Protein AF-A0A0T5Z532-F1 (afdb_monomer_lite)

Organism: NCBI:txid54398

Foldseek 3Di:
DDDPDDDPPVVVVVVVVVVVVVCVVQQKDFPVNQVVQCVVQPPFCLFLVVVVVVQWFKKKAQQVVRDIDGAAALVRHHDSGHAPNVDDPQQADDDDPVRGGGIGDTRMAIFIDHPNDTDHSVRSRVVSVD

pLDDT: mean 83.71, std 11.82, range [44.94, 96.31]

Sequence (130 aa):
MRTPELQPIEAIKTKLANEERQRIRRGILSQLILARQNRHFHGTYGVSENNRNAGFLPAFQDLSSGSWIISQFADGRPAPMHLLDGLPQEWICRRDQSGRALSTREGIVAGFVRDGIFYTREAAVQAAAH

Structure (mmCIF, N/CA/C/O backbone):
data_AF-A0A0T5Z532-F1
#
_entry.id   AF-A0A0T5Z532-F1
#
loop_
_atom_site.group_PDB
_atom_site.id
_atom_site.type_symbol
_atom_site.label_atom_id
_atom_site.label_alt_id
_atom_site.label_comp_id
_atom_site.label_asym_id
_atom_site.label_entity_id
_atom_site.label_seq_id
_atom_site.pdbx_PDB_ins_code
_atom_site.Cartn_x
_atom_site.Cartn_y
_atom_site.Cartn_z
_atom_site.occupancy
_atom_site.B_iso_or_equiv
_atom_site.auth_seq_id
_atom_site.auth_comp_id
_atom_site.auth_asym_id
_atom_site.auth_atom_id
_atom_site.pdbx_PDB_model_num
ATOM 1 N N . MET A 1 1 ? -15.223 20.053 42.509 1.00 44.94 1 MET A N 1
ATOM 2 C CA . MET A 1 1 ? -15.339 19.715 41.074 1.00 44.94 1 MET A CA 1
ATOM 3 C C . MET A 1 1 ? -13.967 19.892 40.440 1.00 44.94 1 MET A C 1
ATOM 5 O O . MET A 1 1 ? -13.406 20.968 40.583 1.00 44.94 1 MET A O 1
ATOM 9 N N . ARG A 1 2 ? -13.377 18.841 39.853 1.00 47.09 2 ARG A N 1
ATOM 10 C CA . ARG A 1 2 ? -12.075 18.921 39.165 1.00 47.09 2 ARG A CA 1
ATOM 11 C C . ARG A 1 2 ? -12.332 19.388 37.733 1.00 47.09 2 ARG A C 1
ATOM 13 O O . ARG A 1 2 ? -12.989 18.677 36.980 1.00 47.09 2 ARG A O 1
ATOM 20 N N . THR A 1 3 ? -11.863 20.576 37.380 1.00 45.25 3 THR A N 1
ATOM 21 C CA . THR A 1 3 ? -11.863 21.057 35.995 1.00 45.25 3 THR A CA 1
ATOM 22 C C . THR A 1 3 ? -10.932 20.149 35.185 1.00 45.25 3 THR A C 1
ATOM 24 O O . THR A 1 3 ? -9.804 19.928 35.632 1.00 45.25 3 THR A O 1
ATOM 27 N N . PRO A 1 4 ? -11.358 19.566 34.050 1.00 53.19 4 PRO A N 1
ATOM 28 C CA . PRO A 1 4 ? -10.447 18.795 33.218 1.00 53.19 4 PRO A CA 1
ATOM 29 C C . PRO A 1 4 ? -9.364 19.734 32.683 1.00 53.19 4 PRO A C 1
ATOM 31 O O . PRO A 1 4 ? -9.660 20.767 32.082 1.00 53.19 4 PRO A O 1
ATOM 34 N N . GLU A 1 5 ? -8.110 19.391 32.958 1.00 63.16 5 GLU A N 1
ATOM 35 C CA . GLU A 1 5 ? -6.936 20.134 32.511 1.00 63.16 5 GLU A CA 1
ATOM 36 C C . GLU A 1 5 ? -6.860 20.031 30.979 1.00 63.16 5 GLU A C 1
ATOM 38 O O . GLU A 1 5 ? -6.539 18.980 30.416 1.00 63.16 5 GLU A O 1
ATOM 43 N N . LEU A 1 6 ? -7.262 21.099 30.286 1.00 58.25 6 LEU A N 1
ATOM 44 C CA . LEU A 1 6 ? -7.231 21.159 28.828 1.00 58.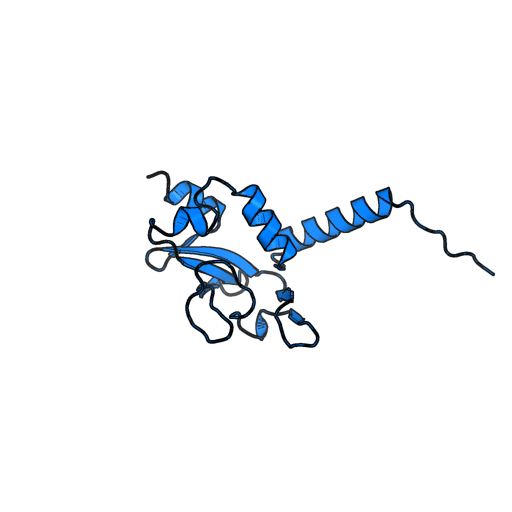25 6 LEU A CA 1
ATOM 45 C C . LEU A 1 6 ? -5.769 21.193 28.378 1.00 58.25 6 LEU A C 1
ATOM 47 O O . LEU A 1 6 ? -5.042 22.144 28.663 1.00 58.25 6 LEU A O 1
ATOM 51 N N . GLN A 1 7 ? -5.332 20.147 27.677 1.00 64.62 7 GLN A N 1
ATOM 52 C CA . GLN A 1 7 ? -3.967 20.093 27.162 1.00 64.62 7 GLN A CA 1
ATOM 53 C C . GLN A 1 7 ? -3.737 21.202 26.119 1.00 64.62 7 GLN A C 1
ATOM 55 O O . GLN A 1 7 ? -4.614 21.438 25.282 1.00 64.62 7 GLN A O 1
ATOM 60 N N . PRO A 1 8 ? -2.556 21.852 26.105 1.00 78.81 8 PRO A N 1
ATOM 61 C CA . PRO A 1 8 ? -2.216 22.835 25.083 1.00 78.81 8 PRO A CA 1
ATOM 62 C C . PRO A 1 8 ? -2.338 22.244 23.673 1.00 78.81 8 PRO A C 1
ATOM 64 O O . PRO A 1 8 ? -1.906 21.115 23.429 1.00 78.81 8 PRO A O 1
ATOM 67 N N . ILE A 1 9 ? -2.867 23.022 22.723 1.00 73.38 9 ILE A N 1
ATOM 68 C CA . ILE A 1 9 ? -3.080 22.601 21.322 1.00 73.38 9 ILE A CA 1
ATOM 69 C C . ILE A 1 9 ? -1.805 21.998 20.706 1.00 73.38 9 ILE A C 1
ATOM 71 O O . ILE A 1 9 ? -1.869 21.012 19.973 1.00 73.38 9 ILE A O 1
ATOM 75 N N . GLU A 1 10 ? -0.637 22.544 21.040 1.00 71.19 10 GLU A N 1
ATOM 76 C CA . GLU A 1 10 ? 0.650 22.079 20.515 1.00 71.19 10 GLU A CA 1
ATOM 77 C C . GLU A 1 10 ? 1.065 20.698 21.055 1.00 71.19 10 GLU A C 1
ATOM 79 O O . GLU A 1 10 ? 1.614 19.869 20.323 1.00 71.19 10 GLU A O 1
ATOM 84 N N . ALA A 1 11 ? 0.716 20.397 22.310 1.00 67.88 11 ALA A N 1
ATOM 85 C CA . ALA A 1 11 ? 0.919 19.077 22.903 1.00 67.88 11 ALA A CA 1
ATOM 86 C C . ALA A 1 11 ? -0.000 18.031 22.249 1.00 67.88 11 ALA A C 1
ATOM 88 O O . ALA A 1 11 ? 0.439 16.918 21.951 1.00 67.88 11 ALA A O 1
ATOM 89 N N . ILE A 1 12 ? -1.246 18.414 21.940 1.00 71.00 12 ILE A N 1
ATOM 90 C CA . ILE A 1 12 ? -2.203 17.564 21.214 1.00 71.00 12 ILE A CA 1
ATOM 91 C C . ILE A 1 12 ? -1.677 17.248 19.806 1.00 71.00 12 ILE A C 1
ATOM 93 O O . ILE A 1 12 ? -1.617 16.078 19.425 1.00 71.00 12 ILE A O 1
ATOM 97 N N . LYS A 1 13 ? -1.228 18.259 19.050 1.00 69.06 13 LYS A N 1
ATOM 98 C CA . LYS A 1 13 ? -0.641 18.072 17.708 1.00 69.06 13 LYS A CA 1
ATOM 99 C C . LYS A 1 13 ? 0.573 17.144 17.728 1.00 69.06 13 LYS A C 1
ATOM 101 O O . LYS A 1 13 ? 0.668 16.237 16.903 1.00 69.06 13 LYS A O 1
ATOM 106 N N . THR A 1 14 ? 1.478 17.340 18.687 1.00 71.25 14 THR A N 1
ATOM 107 C CA . THR A 1 14 ? 2.693 16.523 18.831 1.00 71.25 14 THR A CA 1
ATOM 108 C C . THR A 1 14 ? 2.356 15.064 19.136 1.00 71.25 14 THR A C 1
ATOM 110 O O . THR A 1 14 ? 2.922 14.150 18.532 1.00 71.25 14 THR A O 1
ATOM 113 N N . LYS A 1 15 ? 1.393 14.828 20.034 1.00 73.31 15 LYS A N 1
ATOM 114 C CA . LYS A 1 15 ? 0.928 13.482 20.377 1.00 73.31 15 LYS A CA 1
ATOM 115 C C . LYS A 1 15 ? 0.306 12.774 19.170 1.00 73.31 15 LYS A C 1
ATOM 117 O O . LYS A 1 15 ? 0.708 11.653 18.866 1.00 73.31 15 LYS A O 1
ATOM 122 N N . LEU A 1 16 ? -0.585 13.450 18.439 1.00 69.12 16 LEU A N 1
ATOM 123 C CA . LEU A 1 16 ? -1.210 12.916 17.222 1.00 69.12 16 LEU A CA 1
ATOM 124 C C . LEU A 1 16 ? -0.169 12.562 16.151 1.00 69.12 16 LEU A C 1
ATOM 126 O O . LEU A 1 16 ? -0.224 11.477 15.575 1.00 69.12 16 LEU A O 1
ATOM 130 N N . ALA A 1 17 ? 0.821 13.431 15.929 1.00 68.19 17 ALA A N 1
ATOM 131 C CA . ALA A 1 17 ? 1.900 13.176 14.977 1.00 68.19 17 ALA A CA 1
ATOM 132 C C . ALA A 1 17 ? 2.756 11.958 15.369 1.00 68.19 17 ALA A C 1
ATOM 134 O O . ALA A 1 17 ? 3.170 11.184 14.503 1.00 68.19 17 ALA A O 1
ATOM 135 N N . ASN A 1 18 ? 3.018 11.758 16.663 1.00 72.25 18 ASN A N 1
ATOM 136 C CA . ASN A 1 18 ? 3.749 10.589 17.152 1.00 72.25 18 ASN A CA 1
ATOM 137 C C . ASN A 1 18 ? 2.930 9.299 17.036 1.00 72.25 18 ASN A C 1
ATOM 139 O O . ASN A 1 18 ? 3.466 8.289 16.585 1.00 72.25 18 ASN A O 1
ATOM 143 N N . GLU A 1 19 ? 1.643 9.322 17.380 1.00 69.25 19 GLU A N 1
ATOM 144 C CA . GLU A 1 19 ? 0.741 8.179 17.187 1.00 69.25 19 GLU A CA 1
ATOM 145 C C . GLU A 1 19 ? 0.646 7.787 15.707 1.00 69.25 19 GLU A C 1
ATOM 147 O O . GLU A 1 19 ? 0.695 6.606 15.364 1.00 69.25 19 GLU A O 1
ATOM 152 N N . GLU A 1 20 ? 0.590 8.770 14.811 1.00 63.59 20 GLU A N 1
ATOM 153 C CA . GLU A 1 20 ? 0.597 8.550 13.366 1.00 63.59 20 GLU A CA 1
ATOM 154 C C . GLU A 1 20 ? 1.928 7.949 12.879 1.00 63.59 20 GLU A C 1
ATOM 156 O O . GLU A 1 20 ? 1.927 6.978 12.123 1.00 63.59 20 GLU A O 1
ATOM 161 N N . ARG A 1 21 ? 3.074 8.450 13.363 1.00 66.75 21 ARG A N 1
ATOM 162 C CA . ARG A 1 21 ? 4.397 7.862 13.073 1.00 66.75 21 ARG A CA 1
ATOM 163 C C . ARG A 1 21 ? 4.498 6.413 13.549 1.00 66.75 21 ARG A C 1
ATOM 165 O O . ARG A 1 21 ? 5.046 5.575 12.836 1.00 66.75 21 ARG A O 1
ATOM 172 N N . GLN A 1 22 ? 3.958 6.104 14.727 1.00 69.31 22 GLN A N 1
ATOM 173 C CA . GLN A 1 22 ? 3.917 4.734 15.241 1.00 69.31 22 GLN A CA 1
ATOM 174 C C . GLN A 1 22 ? 3.027 3.839 14.373 1.00 69.31 22 GLN A C 1
ATOM 176 O O . GLN A 1 22 ? 3.424 2.722 14.061 1.00 69.31 22 GLN A O 1
ATOM 181 N N . ARG A 1 23 ? 1.874 4.336 13.905 1.00 69.19 23 ARG A N 1
ATOM 182 C CA . ARG A 1 23 ? 1.008 3.608 12.961 1.00 69.19 23 ARG A CA 1
ATOM 183 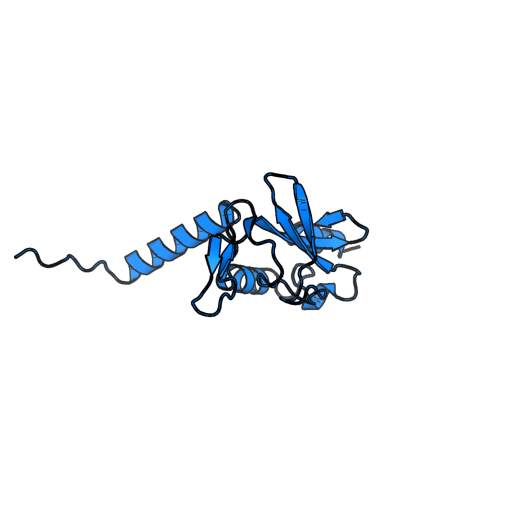C C . ARG A 1 23 ? 1.729 3.282 11.656 1.00 69.19 23 ARG A C 1
ATOM 185 O O . ARG A 1 23 ? 1.670 2.139 11.217 1.00 69.19 23 ARG A O 1
ATOM 192 N N . ILE A 1 24 ? 2.467 4.241 11.095 1.00 67.56 24 ILE A N 1
ATOM 193 C CA . ILE A 1 24 ? 3.286 4.020 9.894 1.00 67.56 24 ILE A CA 1
ATOM 194 C C . ILE A 1 24 ? 4.342 2.941 10.157 1.00 67.56 24 ILE A C 1
ATOM 196 O O . ILE A 1 24 ? 4.443 1.990 9.388 1.00 67.56 24 ILE A O 1
ATOM 200 N N . ARG A 1 25 ? 5.084 3.038 11.271 1.00 69.75 25 ARG A N 1
ATOM 201 C CA . ARG A 1 25 ? 6.112 2.048 11.641 1.00 69.75 25 ARG A CA 1
ATOM 202 C C . ARG A 1 25 ? 5.537 0.642 11.829 1.00 69.75 25 ARG A C 1
ATOM 204 O O . ARG A 1 25 ? 6.217 -0.333 11.535 1.00 69.75 25 ARG A O 1
ATOM 211 N N . ARG A 1 26 ? 4.302 0.536 12.320 1.00 77.06 26 ARG A N 1
ATOM 212 C CA . ARG A 1 26 ? 3.600 -0.739 12.514 1.00 77.06 26 ARG A CA 1
ATOM 213 C C . ARG A 1 26 ? 2.874 -1.244 11.265 1.00 77.06 26 ARG A C 1
ATOM 215 O O . ARG A 1 26 ? 2.219 -2.276 11.343 1.00 77.06 26 ARG A O 1
ATOM 222 N N . GLY A 1 27 ? 2.945 -0.545 10.130 1.00 76.25 27 GLY A N 1
ATOM 223 C CA . GLY A 1 27 ? 2.230 -0.948 8.915 1.00 76.25 27 GLY A CA 1
ATOM 224 C C . GLY A 1 27 ? 0.707 -0.867 9.062 1.00 76.25 27 GLY A C 1
ATOM 225 O O . GLY A 1 27 ? -0.015 -1.735 8.589 1.00 76.25 27 GLY A O 1
ATOM 226 N N . ILE A 1 28 ? 0.198 0.136 9.778 1.00 86.50 28 ILE A N 1
ATOM 227 C CA . ILE A 1 28 ? -1.227 0.481 9.745 1.00 86.50 28 ILE A CA 1
ATOM 228 C C . ILE A 1 28 ? -1.403 1.508 8.636 1.00 86.50 28 ILE A C 1
ATOM 230 O O . ILE A 1 28 ? -0.888 2.621 8.739 1.00 86.50 28 ILE A O 1
ATOM 234 N N . LEU A 1 29 ? -2.160 1.167 7.598 1.00 88.81 29 LEU A N 1
ATOM 235 C CA . LEU A 1 29 ? -2.519 2.090 6.531 1.00 88.81 29 LEU A CA 1
ATOM 236 C C . LEU A 1 29 ? -3.890 2.704 6.793 1.00 88.81 29 LEU A C 1
ATOM 238 O O . LEU A 1 29 ? -4.791 2.085 7.353 1.00 88.81 29 LEU A O 1
ATOM 242 N N . SER A 1 30 ? -4.044 3.946 6.358 1.00 88.94 30 SER A N 1
ATOM 243 C CA . SER A 1 30 ? -5.305 4.679 6.306 1.00 88.94 30 SER A CA 1
ATOM 244 C C . SER A 1 30 ? -5.287 5.589 5.084 1.00 88.94 30 SER A C 1
ATOM 246 O O . SER A 1 30 ? -4.226 5.825 4.499 1.00 88.94 30 SER A O 1
ATOM 248 N N . GLN A 1 31 ? -6.438 6.152 4.718 1.00 86.00 31 GLN A N 1
ATOM 249 C CA . GLN A 1 31 ? -6.505 7.122 3.618 1.00 86.00 31 GLN A CA 1
ATOM 250 C C . GLN A 1 31 ? -5.561 8.318 3.846 1.00 86.00 31 GLN A C 1
ATOM 252 O O . GLN A 1 31 ? -4.887 8.766 2.920 1.00 86.00 31 GLN A O 1
ATOM 257 N N . LEU A 1 32 ? -5.439 8.782 5.096 1.00 86.31 32 LEU A N 1
ATOM 258 C CA . LEU A 1 32 ? -4.518 9.859 5.471 1.00 86.31 32 LEU A CA 1
ATOM 259 C C . LEU A 1 32 ? -3.049 9.460 5.259 1.00 86.31 32 LEU A C 1
ATOM 261 O O . LEU A 1 32 ? -2.273 10.230 4.692 1.00 86.31 32 LEU A O 1
ATOM 265 N N . ILE A 1 33 ? -2.672 8.247 5.675 1.00 86.88 33 ILE A N 1
ATOM 266 C CA . ILE A 1 33 ? -1.299 7.746 5.527 1.00 86.88 33 ILE A CA 1
ATOM 267 C C . ILE A 1 33 ? -0.945 7.572 4.046 1.00 86.88 33 ILE A C 1
ATOM 269 O O . ILE A 1 33 ? 0.132 7.998 3.632 1.00 86.88 33 ILE A O 1
ATOM 273 N N . LEU A 1 34 ? -1.858 7.033 3.231 1.00 87.00 34 LEU A N 1
ATOM 274 C CA . LEU A 1 34 ? -1.660 6.910 1.783 1.00 87.00 34 LEU A CA 1
ATOM 275 C C . LEU A 1 34 ? -1.480 8.279 1.113 1.00 87.00 34 LEU A C 1
ATOM 277 O O . LEU A 1 34 ? -0.567 8.456 0.306 1.00 87.00 34 LEU A O 1
ATOM 281 N N . ALA A 1 35 ? -2.290 9.277 1.482 1.00 86.19 35 ALA A N 1
ATOM 282 C CA . ALA A 1 35 ? -2.146 10.639 0.968 1.00 86.19 35 ALA A CA 1
ATOM 283 C C . ALA A 1 35 ? -0.788 11.260 1.344 1.00 86.19 35 ALA A C 1
ATOM 285 O O . ALA A 1 35 ? -0.152 11.933 0.529 1.00 86.19 35 ALA A O 1
ATOM 286 N N . ARG A 1 36 ? -0.305 11.004 2.564 1.00 85.62 36 ARG A N 1
ATOM 287 C CA . ARG A 1 36 ? 1.013 11.459 3.021 1.00 85.62 36 ARG A CA 1
ATOM 288 C C . ARG A 1 36 ? 2.155 10.767 2.280 1.00 85.62 36 ARG A C 1
ATOM 290 O O . ARG A 1 36 ? 3.101 11.444 1.886 1.00 85.62 36 ARG A O 1
ATOM 297 N N . GLN A 1 37 ? 2.055 9.458 2.052 1.00 85.31 37 GLN A N 1
ATOM 298 C CA . GLN A 1 37 ? 3.017 8.715 1.235 1.00 85.31 37 GLN A CA 1
ATOM 299 C C . GLN A 1 37 ? 3.050 9.251 -0.198 1.00 85.31 37 GLN A C 1
ATOM 301 O O . GLN A 1 37 ? 4.129 9.513 -0.718 1.00 85.31 37 GLN A O 1
ATOM 306 N N . ASN A 1 38 ? 1.891 9.514 -0.809 1.00 85.75 38 ASN A N 1
ATOM 307 C CA . ASN A 1 38 ? 1.839 10.118 -2.142 1.00 85.75 38 ASN A CA 1
ATOM 308 C C . ASN A 1 38 ? 2.535 11.482 -2.194 1.00 85.75 38 ASN A C 1
ATOM 310 O O . ASN A 1 38 ? 3.243 11.763 -3.152 1.00 85.75 38 ASN A O 1
ATOM 314 N N . ARG A 1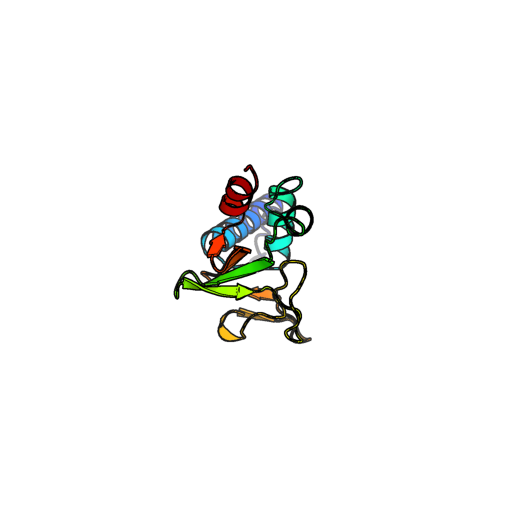 39 ? 2.389 12.305 -1.151 1.00 84.94 39 ARG A N 1
ATOM 315 C CA . ARG A 1 39 ? 3.109 13.581 -1.048 1.00 84.94 39 ARG A CA 1
ATOM 316 C C . ARG A 1 39 ? 4.618 13.389 -0.896 1.00 84.94 39 ARG A C 1
ATOM 318 O O . ARG A 1 39 ? 5.377 14.141 -1.490 1.00 84.94 39 ARG A O 1
ATOM 325 N N . HIS A 1 40 ? 5.049 12.409 -0.103 1.00 82.81 40 HIS A N 1
ATOM 326 C C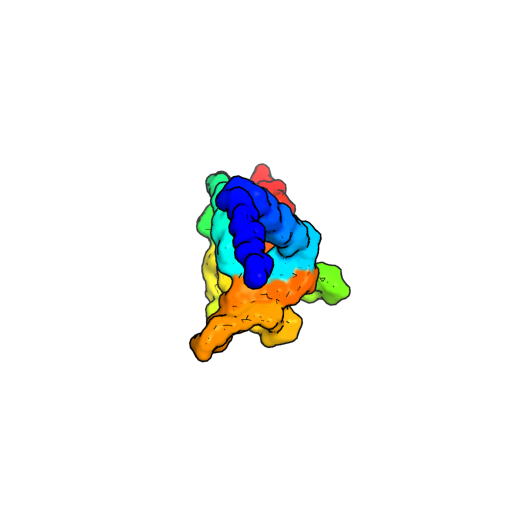A . HIS A 1 40 ? 6.470 12.134 0.125 1.00 82.81 40 HIS A CA 1
ATOM 327 C C . HIS A 1 40 ? 7.183 11.646 -1.143 1.00 82.81 40 HIS A C 1
ATOM 329 O O . HIS A 1 40 ? 8.276 12.107 -1.442 1.00 82.81 40 HIS A O 1
ATOM 335 N N . PHE A 1 41 ? 6.540 10.758 -1.905 1.00 80.06 41 PHE A N 1
ATOM 336 C CA . PHE A 1 41 ? 7.065 10.202 -3.156 1.00 80.06 41 PHE A CA 1
ATOM 337 C C . PHE A 1 41 ? 6.666 11.005 -4.401 1.00 80.06 41 PHE A C 1
ATOM 339 O O . PHE A 1 41 ? 6.852 10.531 -5.525 1.00 80.06 41 PHE A O 1
ATOM 346 N N . HIS A 1 42 ? 6.086 12.194 -4.234 1.00 84.56 42 HIS A N 1
ATOM 347 C CA . HIS A 1 42 ? 5.640 13.013 -5.355 1.00 84.56 42 HIS A CA 1
ATOM 348 C C . HIS A 1 42 ? 6.801 13.304 -6.319 1.00 84.56 42 HIS A C 1
ATOM 350 O O . HIS A 1 42 ? 7.915 13.589 -5.887 1.00 84.56 42 HIS A O 1
ATOM 356 N N . GLY A 1 43 ? 6.546 13.195 -7.625 1.00 80.75 43 GLY A N 1
ATOM 357 C CA . GLY A 1 43 ? 7.576 13.349 -8.661 1.00 80.75 43 GLY A CA 1
ATOM 358 C C . GLY A 1 43 ? 8.503 12.138 -8.848 1.00 80.75 43 GLY A C 1
ATOM 359 O O . GLY A 1 43 ? 9.405 12.198 -9.673 1.00 80.75 43 GLY A O 1
ATOM 360 N N . THR A 1 44 ? 8.285 11.031 -8.128 1.00 81.88 44 THR A N 1
ATOM 361 C CA . THR A 1 44 ? 9.058 9.781 -8.275 1.00 81.88 44 THR A CA 1
ATOM 362 C C . THR A 1 44 ? 8.175 8.628 -8.753 1.00 81.88 44 THR A C 1
ATOM 364 O O . THR A 1 44 ? 6.950 8.740 -8.743 1.00 81.88 44 THR A O 1
ATOM 367 N N . TYR A 1 45 ? 8.766 7.480 -9.086 1.00 77.94 45 TYR A N 1
ATOM 368 C CA . TYR A 1 45 ? 8.028 6.242 -9.377 1.00 77.94 45 TYR A CA 1
ATOM 369 C C . TYR A 1 45 ? 7.383 5.587 -8.135 1.00 77.94 45 TYR A C 1
ATOM 371 O O . TYR A 1 45 ? 6.668 4.596 -8.244 1.00 77.94 45 TYR A O 1
ATOM 379 N N . GLY A 1 46 ? 7.546 6.169 -6.940 1.00 74.25 46 GLY A N 1
ATOM 380 C CA . GLY A 1 46 ? 6.882 5.722 -5.711 1.00 74.25 46 GLY A CA 1
ATOM 381 C C . GLY A 1 46 ? 5.397 6.108 -5.615 1.00 74.25 46 GLY A C 1
ATOM 382 O O . GLY A 1 46 ? 4.760 5.829 -4.593 1.00 74.25 46 GLY A O 1
ATOM 383 N N . VAL A 1 47 ? 4.831 6.755 -6.644 1.00 78.12 47 VAL A N 1
ATOM 384 C CA . VAL A 1 47 ? 3.397 7.069 -6.775 1.00 78.12 47 VAL A CA 1
ATOM 385 C C . VAL A 1 47 ? 2.802 6.452 -8.037 1.00 78.12 47 VAL A C 1
ATOM 387 O O . VAL A 1 47 ? 3.445 6.391 -9.081 1.00 78.12 47 VAL A O 1
ATOM 390 N N . SER A 1 48 ? 1.543 6.018 -7.952 1.00 80.94 48 SER A N 1
ATOM 391 C CA . SER A 1 48 ? 0.867 5.301 -9.041 1.00 80.94 48 SER A CA 1
ATOM 392 C C . SER A 1 48 ? 0.743 6.108 -10.334 1.00 80.94 48 SER A C 1
ATOM 394 O O . SER A 1 48 ? 0.751 5.524 -11.411 1.00 80.94 48 SER A O 1
ATOM 396 N N . GLU A 1 49 ? 0.646 7.436 -10.239 1.00 79.56 49 GLU A N 1
ATOM 397 C CA . GLU A 1 49 ? 0.567 8.334 -11.397 1.00 79.56 49 GLU A CA 1
ATOM 398 C C . GLU A 1 49 ? 1.797 8.207 -12.305 1.00 79.56 49 GLU A C 1
ATOM 400 O O . GLU A 1 49 ? 1.654 7.964 -13.500 1.00 79.56 49 GLU A O 1
ATOM 405 N N . ASN A 1 50 ? 2.991 8.271 -11.718 1.00 75.06 50 ASN A N 1
ATOM 406 C CA . ASN A 1 50 ? 4.253 8.239 -12.454 1.00 75.06 50 ASN A CA 1
ATOM 407 C C . ASN A 1 50 ? 4.661 6.822 -12.867 1.00 75.06 50 ASN A C 1
ATOM 409 O O . ASN A 1 50 ? 5.409 6.649 -13.821 1.00 75.06 50 ASN A O 1
ATOM 413 N N . ASN A 1 51 ? 4.167 5.802 -12.159 1.00 71.88 51 ASN A N 1
ATOM 414 C CA . ASN A 1 51 ? 4.578 4.414 -12.369 1.00 71.88 51 ASN A CA 1
ATOM 415 C C . ASN A 1 51 ? 3.689 3.629 -13.348 1.00 71.88 51 ASN A C 1
ATOM 417 O O . ASN A 1 51 ? 3.985 2.483 -13.685 1.00 71.88 51 ASN A O 1
ATOM 421 N N . ARG A 1 52 ? 2.610 4.253 -13.839 1.00 70.00 52 ARG A N 1
ATOM 422 C CA . ARG A 1 52 ? 1.591 3.602 -14.675 1.00 70.00 52 ARG A CA 1
ATOM 423 C C . ARG A 1 52 ? 2.146 3.019 -15.979 1.00 70.00 52 ARG A C 1
ATOM 425 O O . ARG A 1 52 ? 1.719 1.946 -16.386 1.00 70.00 52 ARG A O 1
ATOM 432 N N . ASN A 1 53 ? 3.097 3.704 -16.614 1.00 72.38 53 ASN A N 1
ATOM 433 C CA . ASN A 1 53 ? 3.664 3.279 -17.899 1.00 72.38 53 ASN A CA 1
ATOM 434 C C . ASN A 1 53 ? 4.871 2.334 -17.752 1.00 72.38 53 ASN A C 1
ATOM 436 O O . ASN A 1 53 ? 5.337 1.795 -18.748 1.00 72.38 53 ASN A O 1
ATOM 440 N N . ALA A 1 54 ? 5.360 2.108 -16.528 1.00 73.06 54 ALA A N 1
ATOM 441 C CA . ALA A 1 54 ? 6.534 1.277 -16.242 1.00 73.06 54 ALA A CA 1
ATOM 442 C C . ALA A 1 54 ? 6.174 -0.171 -15.837 1.00 73.06 54 ALA A C 1
ATOM 444 O O . ALA A 1 54 ? 7.008 -0.897 -15.297 1.00 73.06 54 ALA A O 1
ATOM 445 N N . GLY A 1 55 ? 4.921 -0.587 -16.063 1.00 82.25 55 GLY A N 1
ATOM 446 C CA . GLY A 1 55 ? 4.437 -1.943 -15.771 1.00 82.25 55 GLY A CA 1
ATOM 447 C C . GLY A 1 55 ? 4.139 -2.219 -14.294 1.00 82.25 55 GLY A C 1
ATOM 448 O O . GLY A 1 55 ? 3.824 -3.350 -13.934 1.00 82.25 55 GLY A O 1
ATOM 449 N N . PHE A 1 56 ? 4.216 -1.205 -13.430 1.00 86.81 56 PHE A N 1
ATOM 450 C CA . PHE A 1 56 ? 3.932 -1.356 -12.008 1.00 86.81 56 PHE A CA 1
ATOM 451 C C . PHE A 1 56 ? 2.442 -1.199 -11.704 1.00 86.81 56 PHE A C 1
ATOM 453 O O . PHE A 1 56 ? 1.828 -0.162 -11.965 1.00 86.81 56 PHE A O 1
ATOM 460 N N . LEU A 1 57 ? 1.878 -2.211 -11.052 1.00 91.94 57 LEU A N 1
ATOM 461 C CA . LEU A 1 57 ? 0.511 -2.200 -10.547 1.00 91.94 57 LEU A CA 1
ATOM 462 C C . LEU A 1 57 ? 0.508 -1.846 -9.057 1.00 91.94 57 LEU A C 1
ATOM 464 O O . LEU A 1 57 ? 1.235 -2.481 -8.293 1.00 91.94 57 LEU A O 1
ATOM 468 N N . PRO A 1 58 ? -0.290 -0.865 -8.596 1.00 94.69 58 PRO A N 1
ATOM 469 C CA . PRO A 1 58 ? -0.412 -0.570 -7.171 1.00 94.69 58 PRO A CA 1
ATOM 470 C C . PRO A 1 58 ? -0.859 -1.811 -6.398 1.00 94.69 58 PRO A C 1
ATOM 472 O O . PRO A 1 58 ? -1.795 -2.494 -6.807 1.00 94.69 58 PRO A O 1
ATOM 475 N N . ALA A 1 59 ? -0.204 -2.095 -5.278 1.00 96.06 59 ALA A N 1
ATOM 476 C CA . ALA A 1 59 ? -0.421 -3.311 -4.507 1.00 96.06 59 ALA A CA 1
ATOM 477 C C . ALA A 1 59 ? -0.228 -3.085 -3.005 1.00 96.06 59 ALA A C 1
ATOM 479 O O . ALA A 1 59 ? 0.310 -2.061 -2.565 1.00 96.06 59 ALA A O 1
ATOM 480 N N . PHE A 1 60 ? -0.649 -4.076 -2.226 1.00 96.31 60 PHE A N 1
ATOM 481 C CA . PHE A 1 60 ? -0.439 -4.148 -0.787 1.00 96.31 60 PHE A CA 1
ATOM 482 C C . PHE A 1 60 ? 0.147 -5.502 -0.416 1.00 96.31 60 PHE A C 1
ATOM 484 O O . PHE A 1 60 ? -0.212 -6.507 -1.024 1.00 96.31 60 PHE A O 1
ATOM 491 N N . GLN A 1 61 ? 1.011 -5.526 0.592 1.00 95.62 61 GLN A N 1
ATOM 492 C CA . GLN A 1 61 ? 1.573 -6.756 1.139 1.00 95.62 61 GLN A CA 1
ATOM 493 C C . GLN A 1 61 ? 1.299 -6.838 2.635 1.00 95.62 61 GLN A C 1
ATOM 495 O O . GLN A 1 61 ? 1.428 -5.847 3.355 1.00 95.62 61 GLN A O 1
ATOM 500 N N . ASP A 1 62 ? 0.945 -8.031 3.093 1.00 95.00 62 ASP A N 1
ATOM 501 C CA . ASP A 1 62 ? 0.906 -8.387 4.501 1.00 95.00 62 ASP A CA 1
ATOM 502 C C . ASP A 1 62 ? 2.257 -8.958 4.923 1.00 95.00 62 ASP A C 1
ATOM 504 O O . ASP A 1 62 ? 2.651 -10.045 4.506 1.00 95.00 62 ASP A O 1
ATOM 508 N N . LEU A 1 63 ? 2.965 -8.230 5.780 1.00 90.56 63 LEU A N 1
ATOM 509 C CA . LEU A 1 63 ? 4.293 -8.608 6.257 1.00 90.56 63 LEU A CA 1
ATOM 510 C C . LEU A 1 63 ? 4.284 -9.865 7.135 1.00 90.56 63 LEU A C 1
ATOM 512 O O . LEU A 1 63 ? 5.327 -10.494 7.284 1.00 90.56 63 LEU A O 1
ATOM 516 N N . SER A 1 64 ? 3.140 -10.234 7.722 1.00 90.00 64 SER A N 1
ATOM 517 C CA . SER A 1 64 ? 3.058 -11.431 8.569 1.00 90.00 64 SER A CA 1
ATOM 518 C C . SER A 1 64 ? 3.042 -12.729 7.759 1.00 90.00 64 SER A C 1
ATOM 520 O O . SER A 1 64 ? 3.641 -13.718 8.173 1.00 90.00 64 SER A O 1
ATOM 522 N N . SER A 1 65 ? 2.388 -12.716 6.596 1.00 90.69 65 SER A N 1
ATOM 523 C CA . SER A 1 65 ? 2.244 -13.880 5.716 1.00 90.69 65 SER A CA 1
ATOM 524 C C . SER A 1 65 ? 3.118 -13.808 4.462 1.00 90.69 65 SER A C 1
ATOM 526 O O . SER A 1 65 ? 3.278 -14.809 3.770 1.00 90.69 65 SER A O 1
ATOM 528 N N . GLY A 1 66 ? 3.641 -12.626 4.124 1.00 90.94 66 GLY A N 1
ATOM 529 C CA . GLY A 1 66 ? 4.325 -12.341 2.860 1.00 90.94 66 GLY A CA 1
ATOM 530 C C . GLY A 1 66 ? 3.384 -12.212 1.656 1.00 90.94 66 GLY A C 1
ATOM 531 O O . GLY A 1 66 ? 3.836 -11.837 0.570 1.00 90.94 66 GLY A O 1
ATOM 532 N N . SER A 1 67 ? 2.086 -12.481 1.837 1.00 93.88 67 SER A N 1
ATOM 533 C CA . SER A 1 67 ? 1.089 -12.441 0.768 1.00 93.88 67 SER A CA 1
ATOM 534 C C . SER A 1 67 ? 0.852 -11.012 0.299 1.00 93.88 67 SER A C 1
ATOM 536 O O . SER A 1 67 ? 0.780 -10.083 1.104 1.00 93.88 67 SER A O 1
ATOM 538 N N . TRP A 1 68 ? 0.694 -10.833 -1.008 1.00 95.81 68 TRP A N 1
ATOM 539 C CA . TRP A 1 68 ? 0.389 -9.543 -1.611 1.00 95.81 68 TRP A CA 1
ATOM 540 C C . TRP A 1 68 ? -0.850 -9.631 -2.490 1.00 95.81 68 TRP A C 1
ATOM 542 O O . TRP A 1 68 ? -1.189 -10.690 -3.013 1.00 95.81 68 TRP A O 1
ATOM 552 N N . ILE A 1 69 ? -1.516 -8.493 -2.658 1.00 95.44 69 ILE A N 1
ATOM 553 C CA . ILE A 1 69 ? -2.658 -8.346 -3.555 1.00 95.44 69 ILE A CA 1
ATOM 554 C C . ILE A 1 69 ? -2.567 -7.043 -4.338 1.00 95.44 69 ILE A C 1
ATOM 556 O O . ILE A 1 69 ? -2.052 -6.031 -3.853 1.00 95.44 69 ILE A O 1
ATOM 560 N N . ILE A 1 70 ? -3.103 -7.063 -5.555 1.00 95.94 70 ILE A N 1
ATOM 561 C CA . ILE A 1 70 ? -3.266 -5.857 -6.362 1.00 95.94 70 ILE A CA 1
ATOM 562 C C . ILE A 1 70 ? -4.339 -4.975 -5.723 1.00 95.94 70 ILE A C 1
ATOM 564 O O . ILE A 1 70 ? -5.377 -5.462 -5.267 1.00 95.94 70 ILE A O 1
ATOM 568 N N . SER A 1 71 ? -4.074 -3.671 -5.694 1.00 95.88 71 SER A N 1
ATOM 569 C CA . SER A 1 71 ? -5.044 -2.658 -5.295 1.00 95.88 71 SER A CA 1
ATOM 570 C C . SER A 1 71 ? -6.252 -2.746 -6.213 1.00 95.88 71 SER A C 1
ATOM 572 O O . SER A 1 71 ? -6.107 -2.727 -7.434 1.00 95.88 71 SER A O 1
ATOM 574 N N . GLN A 1 72 ? -7.441 -2.838 -5.634 1.00 95.81 72 GLN A N 1
ATOM 575 C CA . GLN A 1 72 ? -8.684 -3.030 -6.368 1.00 95.81 72 GLN A CA 1
ATOM 576 C C . GLN A 1 72 ? -9.742 -2.041 -5.885 1.00 95.81 72 GLN A C 1
ATOM 578 O O . GLN A 1 72 ? -9.709 -1.558 -4.749 1.00 95.81 72 GLN A O 1
ATOM 583 N N . PHE A 1 73 ? -10.689 -1.736 -6.765 1.00 93.25 73 PHE A N 1
ATOM 584 C CA . PHE A 1 73 ? -11.956 -1.142 -6.366 1.00 93.25 73 PHE A CA 1
ATOM 585 C C . PHE A 1 73 ? -12.755 -2.146 -5.520 1.00 93.25 73 PHE A C 1
ATOM 587 O O . PHE A 1 73 ? -12.458 -3.340 -5.503 1.00 93.25 73 PHE A O 1
ATOM 594 N N . ALA A 1 74 ? -13.803 -1.674 -4.844 1.00 89.94 74 ALA A N 1
ATOM 595 C CA . ALA A 1 74 ? -14.682 -2.537 -4.049 1.00 89.94 74 ALA A CA 1
ATOM 596 C C . ALA A 1 74 ? -15.350 -3.664 -4.869 1.00 89.94 74 ALA A C 1
ATOM 598 O O . ALA A 1 74 ? -15.789 -4.656 -4.302 1.00 89.94 74 ALA A O 1
ATOM 599 N N . ASP A 1 75 ? -15.420 -3.517 -6.196 1.00 90.75 75 ASP A N 1
ATOM 600 C CA . ASP A 1 75 ? -15.958 -4.515 -7.126 1.00 90.75 75 ASP A CA 1
ATOM 601 C C . ASP A 1 75 ? -14.911 -5.526 -7.640 1.00 90.75 75 ASP A C 1
ATOM 603 O O . ASP A 1 75 ? -15.224 -6.350 -8.497 1.00 90.75 75 ASP A O 1
ATOM 607 N N . GLY A 1 76 ? -13.670 -5.465 -7.142 1.00 89.94 76 GLY A N 1
ATOM 608 C CA . GLY A 1 76 ? -12.582 -6.372 -7.521 1.00 89.94 76 GLY A CA 1
ATOM 609 C C . GLY A 1 76 ? -11.843 -5.992 -8.808 1.00 89.94 76 GLY A C 1
ATOM 610 O O . GLY A 1 76 ? -10.882 -6.654 -9.194 1.00 89.94 76 GLY A O 1
ATOM 611 N N . ARG A 1 77 ? -12.223 -4.913 -9.502 1.00 93.44 77 ARG A N 1
ATOM 612 C CA . ARG A 1 77 ? -11.436 -4.451 -10.656 1.00 93.44 77 ARG A CA 1
ATOM 613 C C . ARG A 1 77 ? -10.117 -3.829 -10.187 1.00 93.44 77 ARG A C 1
ATOM 615 O O . ARG A 1 77 ? -10.133 -3.079 -9.209 1.00 93.44 77 ARG A O 1
ATOM 622 N N . PRO A 1 78 ? -8.986 -4.052 -10.885 1.00 92.25 78 PRO A N 1
ATOM 623 C CA . PRO A 1 78 ? -7.722 -3.398 -10.558 1.00 92.25 78 PRO A CA 1
ATOM 624 C C . PRO A 1 78 ? -7.859 -1.875 -10.517 1.00 92.25 78 PRO A C 1
ATOM 626 O O . PRO A 1 78 ? -8.368 -1.245 -11.448 1.00 92.25 78 PRO A O 1
ATOM 629 N N . ALA A 1 79 ? -7.394 -1.281 -9.426 1.00 92.38 79 ALA A N 1
ATOM 630 C CA . ALA A 1 79 ? -7.412 0.150 -9.219 1.00 92.38 79 ALA A CA 1
ATOM 631 C C . ALA A 1 79 ? -6.104 0.774 -9.720 1.00 92.38 79 ALA A C 1
ATOM 633 O O . ALA A 1 79 ? -5.014 0.274 -9.434 1.00 92.38 79 ALA A O 1
ATOM 634 N N . PRO A 1 80 ? -6.174 1.932 -10.393 1.00 88.94 80 PRO A N 1
ATOM 635 C CA . PRO A 1 80 ? -4.985 2.626 -10.874 1.00 88.94 80 PRO A CA 1
ATOM 636 C C . PRO A 1 80 ? -4.197 3.333 -9.760 1.00 88.94 80 PRO A C 1
ATOM 638 O O . PRO A 1 80 ? -3.223 4.026 -10.037 1.00 88.94 80 PRO A O 1
ATOM 641 N N . MET A 1 81 ? -4.645 3.219 -8.510 1.00 90.50 81 MET A N 1
ATOM 642 C CA . MET A 1 81 ? -4.068 3.846 -7.325 1.00 90.50 81 MET A CA 1
ATOM 643 C C . MET A 1 81 ? -4.326 2.975 -6.096 1.00 90.50 81 MET A C 1
ATOM 645 O O . MET A 1 81 ? -5.173 2.080 -6.135 1.00 90.50 81 MET A O 1
ATOM 649 N N . HIS A 1 82 ? -3.612 3.237 -5.001 1.00 93.25 82 HIS A N 1
ATOM 650 C CA . HIS A 1 82 ? -3.832 2.555 -3.723 1.00 93.25 82 HIS A CA 1
ATOM 651 C C . HIS A 1 82 ? -5.209 2.893 -3.148 1.00 93.25 82 HIS A C 1
ATOM 653 O O . HIS A 1 82 ? -5.438 4.015 -2.699 1.00 93.25 82 HIS A O 1
ATOM 659 N N . LEU A 1 83 ? -6.101 1.905 -3.127 1.00 93.19 83 LEU A N 1
ATOM 660 C CA . LEU A 1 83 ? -7.422 1.972 -2.514 1.00 93.19 83 LEU A CA 1
ATOM 661 C C . LEU A 1 83 ? -7.535 0.871 -1.461 1.00 93.19 83 LEU A C 1
ATOM 663 O O . LEU A 1 83 ? -7.139 -0.265 -1.700 1.00 93.19 83 LEU A O 1
ATOM 667 N N . LEU A 1 84 ? -8.084 1.208 -0.293 1.00 94.06 84 LEU A N 1
ATOM 668 C CA . LEU A 1 84 ? -8.314 0.226 0.774 1.00 94.06 84 LEU A CA 1
ATOM 669 C C . LEU A 1 84 ? -9.600 -0.585 0.554 1.00 94.06 84 LEU A C 1
ATOM 671 O O . LEU A 1 84 ? -9.786 -1.619 1.186 1.00 94.06 84 LEU A O 1
ATOM 675 N N . ASP A 1 85 ? -10.497 -0.104 -0.308 1.00 91.69 85 ASP A N 1
ATOM 676 C CA . ASP A 1 85 ? -11.861 -0.621 -0.433 1.00 91.69 85 ASP A CA 1
ATOM 677 C C . ASP A 1 85 ? -11.927 -2.035 -1.034 1.00 91.69 85 ASP A C 1
ATOM 679 O O . ASP A 1 85 ? -12.851 -2.777 -0.715 1.00 91.69 85 ASP A O 1
ATOM 683 N N . GLY A 1 86 ? -10.933 -2.425 -1.839 1.00 91.38 86 GLY A N 1
ATOM 684 C CA . GLY A 1 86 ? -10.792 -3.780 -2.386 1.00 91.38 86 GLY A CA 1
ATOM 685 C C . GLY A 1 86 ? -9.935 -4.731 -1.542 1.00 91.38 86 GLY A C 1
ATOM 686 O O . GLY A 1 86 ? -9.584 -5.806 -2.022 1.00 91.38 86 GLY A O 1
ATOM 687 N N . LEU A 1 87 ? -9.537 -4.349 -0.320 1.00 93.75 87 LEU A N 1
ATOM 688 C CA . LEU A 1 87 ? -8.756 -5.234 0.550 1.00 93.75 87 LEU A CA 1
ATOM 689 C C . LEU A 1 87 ? -9.635 -6.312 1.216 1.00 93.75 87 LEU A C 1
ATOM 691 O O . LEU A 1 87 ? -10.786 -6.027 1.570 1.00 93.75 87 LEU A O 1
ATOM 695 N N . PRO A 1 88 ? -9.073 -7.507 1.486 1.00 92.75 88 PRO A N 1
ATOM 696 C CA . PRO A 1 88 ? -9.719 -8.555 2.259 1.00 92.75 88 PRO A CA 1
ATOM 697 C C . PRO A 1 88 ? -10.188 -8.045 3.620 1.00 92.75 88 PRO A C 1
ATOM 699 O O . PRO A 1 88 ? -9.546 -7.194 4.250 1.00 92.75 88 PRO A O 1
ATOM 702 N N . GLN A 1 89 ? -11.319 -8.566 4.092 1.00 91.25 89 GLN A N 1
ATOM 703 C CA . GLN A 1 89 ? -11.936 -8.102 5.331 1.00 91.25 89 GLN A CA 1
ATOM 704 C C . GLN A 1 89 ? -11.003 -8.280 6.534 1.00 91.25 89 GLN A C 1
ATOM 706 O O . GLN A 1 89 ? -10.943 -7.402 7.390 1.00 91.25 89 GLN A O 1
ATOM 711 N N . GLU A 1 90 ? -10.231 -9.360 6.560 1.00 92.88 90 GLU A N 1
ATOM 712 C CA . GLU A 1 90 ? -9.240 -9.690 7.581 1.00 92.88 90 GLU A CA 1
ATOM 713 C C . GLU A 1 90 ? -8.049 -8.716 7.632 1.00 92.88 90 GLU A C 1
ATOM 715 O O . GLU A 1 90 ? -7.300 -8.691 8.612 1.00 92.88 90 GLU A O 1
ATOM 720 N N . TRP A 1 91 ? -7.843 -7.907 6.587 1.00 94.88 91 TRP A N 1
ATOM 721 C CA . TRP A 1 91 ? -6.818 -6.862 6.576 1.00 94.88 91 TRP A CA 1
ATOM 722 C C . TRP A 1 91 ? -7.369 -5.521 7.056 1.00 94.88 91 TRP A C 1
ATOM 724 O O . TRP A 1 91 ? -6.583 -4.647 7.424 1.00 94.88 91 TRP A O 1
ATOM 734 N N . ILE A 1 92 ? -8.692 -5.342 7.100 1.00 94.69 92 ILE A N 1
ATOM 735 C CA . ILE A 1 92 ? -9.351 -4.101 7.516 1.00 94.69 92 ILE A CA 1
ATOM 736 C C . ILE A 1 92 ? -9.694 -4.142 9.008 1.00 94.69 92 ILE A C 1
ATOM 738 O O . ILE A 1 92 ? -10.409 -5.017 9.478 1.00 94.69 92 ILE A O 1
ATOM 742 N N . CYS A 1 93 ? -9.232 -3.139 9.755 1.00 93.38 93 CYS A N 1
ATOM 743 C CA . CYS A 1 93 ? -9.515 -2.995 11.188 1.00 93.38 93 CYS A CA 1
ATOM 744 C C . CYS A 1 93 ? -10.657 -2.003 11.461 1.00 93.38 93 CYS A C 1
ATOM 746 O O . CYS A 1 93 ? -11.373 -2.120 12.453 1.00 93.38 93 CYS A O 1
ATOM 748 N N . ARG A 1 94 ? -10.858 -1.012 10.580 1.00 92.50 94 ARG A N 1
ATOM 749 C CA . ARG A 1 94 ? -11.907 0.003 10.750 1.00 92.50 94 ARG A CA 1
ATOM 750 C C . ARG A 1 94 ? -12.626 0.295 9.443 1.00 92.50 94 ARG A C 1
ATOM 752 O O . ARG A 1 94 ? -11.980 0.517 8.416 1.00 92.50 94 ARG A O 1
ATOM 759 N N . ARG A 1 95 ? -13.952 0.388 9.528 1.00 92.50 95 ARG A N 1
ATOM 760 C CA . ARG A 1 95 ? -14.847 0.872 8.471 1.00 92.50 95 ARG A CA 1
ATOM 761 C C . ARG A 1 95 ? -15.688 2.045 8.972 1.00 92.50 95 ARG A C 1
ATOM 763 O O . ARG A 1 95 ? -15.813 2.229 10.184 1.00 92.50 95 ARG A O 1
ATOM 770 N N . ASP A 1 96 ? -16.206 2.853 8.055 1.00 90.31 96 ASP A N 1
ATOM 771 C CA . ASP A 1 96 ? -17.215 3.865 8.379 1.00 90.31 96 ASP A CA 1
ATOM 772 C C . ASP A 1 96 ? -18.634 3.268 8.405 1.00 90.31 96 ASP A C 1
ATOM 774 O O . ASP A 1 96 ? -18.827 2.069 8.201 1.00 90.31 96 ASP A O 1
ATOM 778 N N . GLN A 1 97 ? -19.637 4.112 8.664 1.00 90.19 97 GLN A N 1
ATOM 779 C CA . GLN A 1 97 ? -21.047 3.706 8.736 1.00 90.19 97 GLN A CA 1
ATOM 780 C C . GLN A 1 97 ? -21.606 3.190 7.399 1.00 90.19 97 GLN A C 1
ATOM 782 O O . GLN A 1 97 ? -22.591 2.461 7.398 1.00 90.19 97 GLN A O 1
ATOM 787 N N . SER A 1 98 ? -20.976 3.540 6.274 1.00 87.75 98 SER A N 1
ATOM 788 C CA . SER A 1 98 ? -21.332 3.054 4.935 1.00 87.75 98 SER A CA 1
ATOM 789 C C . SER A 1 98 ? -20.597 1.765 4.546 1.00 87.75 98 SER A C 1
ATOM 791 O O . SER A 1 98 ? -20.800 1.241 3.455 1.00 87.75 98 SER A O 1
ATOM 793 N N . GLY A 1 99 ? -19.737 1.242 5.427 1.00 86.19 99 GLY A N 1
ATOM 794 C CA . GLY A 1 99 ? -18.926 0.052 5.175 1.00 86.19 99 GLY A CA 1
ATOM 795 C C . GLY A 1 99 ? -17.609 0.331 4.442 1.00 86.19 99 GLY A C 1
ATOM 796 O O . GLY A 1 99 ? -16.855 -0.609 4.168 1.00 86.19 99 GLY A O 1
ATOM 797 N N . ARG A 1 100 ? -17.276 1.597 4.169 1.00 89.62 100 ARG A N 1
ATOM 798 C CA . ARG A 1 100 ? -16.038 1.976 3.477 1.00 89.62 100 ARG A CA 1
ATOM 799 C C . ARG A 1 100 ? -14.816 1.708 4.348 1.00 89.62 100 ARG A C 1
ATOM 801 O O . ARG A 1 100 ? -14.843 1.969 5.552 1.00 89.62 100 ARG A O 1
ATOM 808 N N . ALA A 1 101 ? -13.728 1.216 3.758 1.00 92.50 101 ALA A N 1
ATOM 809 C CA . ALA A 1 101 ? -12.506 0.925 4.500 1.00 92.50 101 ALA A CA 1
ATOM 810 C C . ALA A 1 101 ? -11.798 2.221 4.941 1.00 92.50 101 ALA A C 1
ATOM 812 O O . ALA A 1 101 ? -11.449 3.084 4.129 1.00 92.50 101 ALA A O 1
ATOM 813 N N . LEU A 1 102 ? -11.555 2.352 6.249 1.00 90.69 102 LEU A N 1
ATOM 814 C CA . LEU A 1 102 ? -10.870 3.510 6.834 1.00 90.69 102 LEU A CA 1
ATOM 815 C C . LEU A 1 102 ? -9.414 3.210 7.189 1.00 90.69 102 LEU A C 1
ATOM 817 O O . LEU A 1 102 ? -8.548 4.068 6.990 1.00 90.69 102 LEU A O 1
ATOM 821 N N . SER A 1 103 ? -9.139 2.020 7.731 1.00 92.81 103 SER A N 1
ATOM 822 C CA . SER A 1 103 ? -7.777 1.618 8.084 1.00 92.81 103 SER A CA 1
ATOM 823 C C . SER A 1 103 ? -7.574 0.109 8.132 1.00 92.81 103 SER A C 1
ATOM 825 O O . SER A 1 103 ? -8.493 -0.643 8.472 1.00 92.81 103 SER A O 1
ATOM 827 N N . THR A 1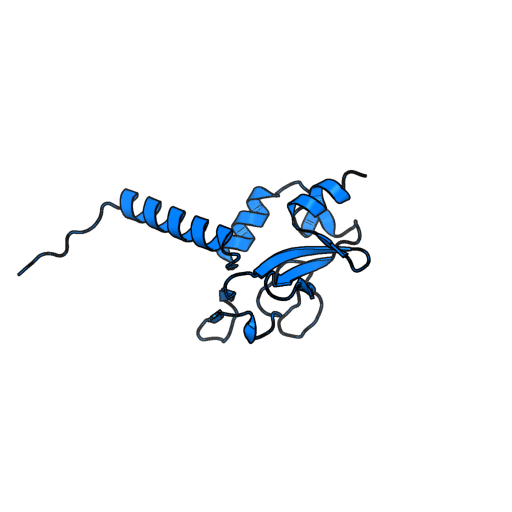 104 ? -6.341 -0.320 7.880 1.00 94.25 104 THR A N 1
ATOM 828 C CA . THR A 1 104 ? -5.924 -1.720 7.987 1.00 94.25 104 THR A CA 1
ATOM 829 C C . THR A 1 104 ? -5.586 -2.110 9.427 1.00 94.25 104 THR A C 1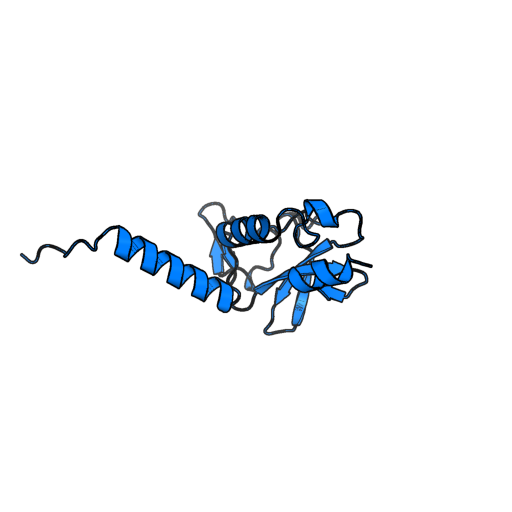
ATOM 831 O O . THR A 1 104 ? -5.477 -1.254 10.310 1.00 94.25 104 THR A O 1
ATOM 834 N N . ARG A 1 105 ? -5.403 -3.410 9.673 1.00 93.81 105 ARG A N 1
ATOM 835 C CA . ARG A 1 105 ? -4.629 -3.903 10.821 1.00 93.81 105 ARG A CA 1
ATOM 836 C C . ARG A 1 105 ? -3.137 -3.577 10.660 1.00 93.81 105 ARG A C 1
ATOM 838 O O . ARG A 1 105 ? -2.716 -3.063 9.623 1.00 93.81 105 ARG A O 1
ATOM 845 N N . GLU A 1 106 ? -2.358 -3.880 11.695 1.00 92.06 106 GLU A N 1
ATOM 846 C CA . GLU A 1 106 ? -0.894 -3.795 11.665 1.00 92.06 106 GLU A CA 1
ATOM 847 C C . GLU A 1 106 ? -0.295 -4.776 10.636 1.00 92.06 106 GLU A C 1
ATOM 849 O O . GLU A 1 106 ? -0.865 -5.834 10.346 1.00 92.06 106 GLU A O 1
ATOM 854 N N . GLY A 1 107 ? 0.868 -4.410 10.097 1.00 90.81 107 GLY A N 1
ATOM 855 C CA . GLY A 1 107 ? 1.662 -5.229 9.185 1.00 90.81 107 GLY A CA 1
ATOM 856 C C . GLY A 1 107 ? 1.296 -5.131 7.704 1.00 90.81 107 GLY A C 1
ATOM 857 O O . GLY A 1 107 ? 1.857 -5.887 6.920 1.00 90.81 107 GLY A O 1
ATOM 858 N N . ILE A 1 108 ? 0.404 -4.226 7.293 1.00 94.06 108 ILE A N 1
ATOM 859 C CA . ILE A 1 108 ? 0.069 -4.022 5.877 1.00 94.06 108 ILE A CA 1
ATOM 860 C C . ILE A 1 108 ? 0.882 -2.856 5.308 1.00 94.06 108 ILE A C 1
ATOM 862 O O . ILE A 1 108 ? 0.863 -1.743 5.836 1.00 94.06 108 ILE A O 1
ATOM 866 N N . VAL A 1 109 ? 1.588 -3.089 4.203 1.00 92.94 109 VAL A N 1
ATOM 867 C CA . VAL A 1 109 ? 2.403 -2.068 3.528 1.00 92.94 109 VAL A CA 1
ATOM 868 C C . VAL A 1 109 ? 1.914 -1.802 2.112 1.00 92.94 109 VAL A C 1
ATOM 870 O O . VAL A 1 109 ? 1.447 -2.702 1.420 1.00 92.94 109 VAL A O 1
ATOM 873 N N . ALA A 1 110 ? 2.016 -0.543 1.681 1.00 93.44 110 ALA A N 1
ATOM 874 C CA . ALA A 1 110 ? 1.688 -0.124 0.324 1.00 93.44 110 ALA A CA 1
ATOM 875 C C . ALA A 1 110 ? 2.931 -0.202 -0.567 1.00 93.44 110 ALA A C 1
ATOM 877 O O . ALA A 1 110 ? 4.006 0.266 -0.190 1.00 93.44 110 ALA A O 1
ATOM 878 N N . GLY A 1 111 ? 2.762 -0.738 -1.769 1.00 93.31 111 GLY A N 1
ATOM 879 C CA . GLY A 1 111 ? 3.834 -0.901 -2.741 1.00 93.31 111 GLY A CA 1
ATOM 880 C C . GLY A 1 111 ? 3.292 -1.130 -4.144 1.00 93.31 111 GLY A C 1
ATOM 881 O O . GLY A 1 111 ? 2.199 -0.671 -4.482 1.00 93.31 111 GLY A O 1
ATOM 882 N N . PHE A 1 112 ? 4.054 -1.830 -4.964 1.00 94.19 112 PHE A N 1
ATOM 883 C CA . PHE A 1 112 ? 3.718 -2.116 -6.347 1.00 94.19 112 PHE A CA 1
ATOM 884 C C . PHE A 1 112 ? 4.096 -3.546 -6.703 1.00 94.19 112 PHE A C 1
ATOM 886 O O . PHE A 1 112 ? 5.010 -4.106 -6.112 1.00 94.19 112 PHE A O 1
ATOM 893 N N . VAL A 1 113 ? 3.424 -4.121 -7.690 1.00 94.19 113 VAL A N 1
ATOM 894 C CA . VAL A 1 113 ? 3.816 -5.391 -8.298 1.00 94.19 113 VAL A CA 1
ATOM 895 C C . VAL A 1 113 ? 4.253 -5.134 -9.729 1.00 94.19 113 VAL A C 1
ATOM 897 O O . VAL A 1 113 ? 3.556 -4.441 -10.468 1.00 94.19 113 VAL A O 1
ATOM 900 N N . ARG A 1 114 ? 5.394 -5.702 -10.112 1.00 91.94 114 ARG A N 1
ATOM 901 C CA . ARG A 1 114 ? 5.881 -5.765 -11.494 1.00 91.94 114 ARG A CA 1
ATOM 902 C C . ARG A 1 114 ? 6.451 -7.158 -11.719 1.00 91.94 114 ARG A C 1
ATOM 904 O O . ARG A 1 114 ? 7.171 -7.657 -10.859 1.00 91.94 114 ARG A O 1
ATOM 911 N N . ASP A 1 115 ? 6.062 -7.803 -12.815 1.00 90.38 115 ASP A N 1
ATOM 912 C CA . ASP A 1 115 ? 6.509 -9.155 -13.187 1.00 90.38 115 ASP A CA 1
ATOM 913 C C . ASP A 1 115 ? 6.349 -10.205 -12.067 1.00 90.38 115 ASP A C 1
ATOM 915 O O . ASP A 1 115 ? 7.191 -11.076 -11.866 1.00 90.38 115 ASP A O 1
ATOM 919 N N . GLY A 1 116 ? 5.259 -10.105 -11.293 1.00 90.44 116 GLY A N 1
ATOM 920 C CA . GLY A 1 116 ? 4.954 -11.021 -10.184 1.00 90.44 116 GLY A CA 1
ATOM 921 C C . GLY A 1 116 ? 5.758 -10.782 -8.899 1.00 90.44 116 GLY A C 1
ATOM 922 O O . GLY A 1 116 ? 5.594 -11.526 -7.934 1.00 90.44 116 GLY A O 1
ATOM 923 N N . ILE A 1 117 ? 6.591 -9.739 -8.858 1.00 92.75 117 ILE A N 1
ATOM 924 C CA . ILE A 1 117 ? 7.417 -9.377 -7.704 1.00 92.75 117 ILE A CA 1
ATOM 925 C C . ILE A 1 117 ? 6.832 -8.136 -7.032 1.00 92.75 117 ILE A C 1
ATOM 927 O O . ILE A 1 117 ? 6.500 -7.155 -7.699 1.00 92.75 117 ILE A O 1
ATOM 931 N N . PHE A 1 118 ? 6.723 -8.169 -5.702 1.00 94.19 118 PHE A N 1
ATOM 932 C CA . PHE A 1 118 ? 6.316 -7.015 -4.905 1.00 94.19 118 PHE A CA 1
ATOM 933 C C . PHE A 1 118 ? 7.509 -6.101 -4.601 1.00 94.19 118 PHE A C 1
ATOM 935 O O . PHE A 1 118 ? 8.565 -6.546 -4.157 1.00 94.19 118 PHE A O 1
ATOM 942 N N . TYR A 1 119 ? 7.297 -4.803 -4.775 1.00 91.38 119 TYR A N 1
ATOM 943 C CA . TYR A 1 119 ? 8.233 -3.727 -4.496 1.00 91.38 119 TYR A CA 1
ATOM 944 C C . TYR A 1 119 ? 7.599 -2.769 -3.494 1.00 91.38 119 TYR A C 1
ATOM 946 O O . TYR A 1 119 ? 6.481 -2.293 -3.701 1.00 91.38 119 TYR A O 1
ATOM 954 N N . THR A 1 120 ? 8.321 -2.406 -2.434 1.00 91.25 120 THR A N 1
ATOM 955 C CA . THR A 1 120 ? 7.934 -1.234 -1.636 1.00 91.25 120 THR A CA 1
ATOM 956 C C . THR A 1 120 ? 8.009 0.030 -2.497 1.00 91.25 120 THR A C 1
ATOM 958 O O . THR A 1 120 ? 8.581 0.022 -3.589 1.00 91.25 120 THR A O 1
ATOM 961 N N . ARG A 1 121 ? 7.449 1.147 -2.024 1.00 89.12 121 ARG A N 1
ATOM 962 C CA . ARG A 1 121 ? 7.524 2.418 -2.765 1.00 89.12 121 ARG A CA 1
ATOM 963 C C . ARG A 1 121 ? 8.971 2.846 -3.027 1.00 89.12 121 ARG A C 1
ATOM 965 O O . ARG A 1 121 ? 9.275 3.285 -4.130 1.00 89.12 121 ARG A O 1
ATOM 972 N N . GLU A 1 122 ? 9.861 2.661 -2.055 1.00 87.06 122 GLU A N 1
ATOM 973 C CA . GLU A 1 122 ? 11.296 2.928 -2.183 1.00 87.06 122 GLU A CA 1
ATOM 974 C C . GLU A 1 122 ? 11.947 2.000 -3.211 1.00 87.06 122 GLU A C 1
ATOM 976 O O . GLU A 1 122 ? 12.671 2.466 -4.090 1.00 87.06 122 GLU A O 1
ATOM 981 N N . ALA A 1 123 ? 11.657 0.697 -3.144 1.00 86.69 123 ALA A N 1
ATOM 982 C CA . ALA A 1 123 ? 12.193 -0.274 -4.091 1.00 86.69 123 ALA A CA 1
ATOM 983 C C . ALA A 1 123 ? 11.701 -0.003 -5.523 1.00 86.69 123 ALA A C 1
ATOM 985 O O . ALA A 1 123 ? 12.474 -0.141 -6.465 1.00 86.69 123 ALA A O 1
ATOM 986 N N . ALA A 1 124 ? 10.453 0.447 -5.692 1.00 87.19 124 ALA A N 1
ATOM 987 C CA . ALA A 1 124 ? 9.909 0.847 -6.987 1.00 87.19 124 ALA A CA 1
ATOM 988 C C . ALA A 1 124 ? 10.625 2.080 -7.564 1.00 87.19 124 ALA A C 1
ATOM 990 O O . ALA A 1 124 ? 10.886 2.115 -8.762 1.00 87.19 124 ALA A O 1
ATOM 991 N N . VAL A 1 125 ? 11.006 3.055 -6.725 1.00 85.50 125 VAL A N 1
ATOM 992 C CA . VAL A 1 125 ? 11.821 4.207 -7.161 1.00 85.50 125 VAL A CA 1
ATOM 993 C C . VAL A 1 125 ? 13.166 3.746 -7.714 1.00 85.50 125 VAL A C 1
ATOM 995 O O . VAL A 1 125 ? 13.565 4.191 -8.785 1.00 85.50 125 VAL A O 1
ATOM 998 N N . GLN A 1 126 ? 13.846 2.838 -7.010 1.00 85.44 126 GLN A N 1
ATOM 999 C CA . GLN A 1 126 ? 15.141 2.309 -7.451 1.00 85.44 126 GLN A CA 1
ATOM 1000 C C . GLN A 1 126 ? 15.005 1.457 -8.722 1.00 85.44 126 GLN A C 1
ATOM 1002 O O . GLN A 1 126 ? 15.789 1.588 -9.654 1.00 85.44 126 GLN A O 1
ATOM 1007 N N . ALA A 1 127 ? 13.977 0.611 -8.791 1.00 83.38 127 ALA A N 1
ATOM 1008 C CA . ALA A 1 127 ? 13.775 -0.339 -9.882 1.00 83.38 127 ALA A CA 1
ATOM 1009 C C . ALA A 1 127 ? 13.255 0.289 -11.191 1.00 83.38 127 ALA A C 1
ATOM 1011 O O . ALA A 1 127 ? 13.241 -0.393 -12.218 1.00 83.38 127 ALA A O 1
ATOM 1012 N N . ALA A 1 128 ? 12.801 1.544 -11.149 1.00 77.12 128 ALA A N 1
ATOM 1013 C CA . ALA A 1 128 ? 12.372 2.329 -12.308 1.00 77.12 128 ALA A CA 1
ATOM 1014 C C . ALA A 1 128 ? 13.431 3.349 -12.779 1.00 77.12 128 ALA A C 1
ATOM 1016 O O . ALA A 1 128 ? 13.197 4.080 -13.736 1.00 77.12 128 ALA A O 1
ATOM 1017 N N . ALA A 1 129 ? 14.587 3.418 -12.107 1.00 65.69 129 ALA A N 1
ATOM 1018 C CA . ALA A 1 129 ? 15.717 4.266 -12.494 1.00 65.69 129 ALA A CA 1
ATOM 1019 C C . ALA A 1 129 ? 16.640 3.624 -13.560 1.00 65.69 129 ALA A C 1
ATOM 1021 O O . ALA A 1 129 ? 17.694 4.183 -13.865 1.00 65.69 129 ALA A O 1
ATOM 1022 N N . HIS A 1 130 ? 16.250 2.471 -14.114 1.00 49.97 130 HIS A N 1
ATOM 1023 C CA . HIS A 1 130 ? 16.955 1.691 -15.137 1.00 49.97 130 HIS A CA 1
ATOM 1024 C C . HIS A 1 130 ? 16.048 1.469 -16.347 1.00 49.97 130 HIS A C 1
ATOM 1026 O O . HIS A 1 130 ? 16.598 1.403 -17.467 1.00 49.97 130 HIS A O 1
#

Secondary structure (DSSP, 8-state):
--------HHHHHHHHHHHHHHHHHTT--BHHHHHHHHHHTTTSTTSHHHHGGGTPEEEEEETTT--EEE-B-TTSPBPSS--STTS-GGGEEEE-TT--EEEE-TTEEEEEEETTEEEEHHHHHHHT--

Radius of gyration: 16.93 Å; chains: 1; bounding box: 38×37×59 Å